Protein AF-A0AAW0IWA5-F1 (afdb_monomer)

Nearest PDB structures (foldseek):
  8a3t-assembly1_T  TM=2.100E-01  e=8.860E-01  Saccharomyces cerevisiae
  3ohe-assembly1_B  TM=2.068E-01  e=3.007E+00  Marinobacter nauticus VT8
  1pu1-assembly1_A  TM=1.912E-01  e=5.540E+00  Methanothermobacter thermautotrophicus

pLDDT: mean 84.66, std 20.58, range [29.56, 98.06]

Secondary structure (DSSP, 8-state):
--SPPPHHHHHTTHHHHHHHHT-HHHHHHSHHHHH-EEEEEEEEETTEEEEEEEEGGGG-----TTGGGGTS-HHHHHHHHHHHHHHHTTTT----PPPPS---------------

Organism: Quercus suber (NCBI:txid58331)

Foldseek 3Di:
DDDDDDPVCVVVVVVVVVCCCPPLVNVLPDPCQQANKDWDFDDADPVGTDIDIDRNNVVRDPPDAPCVPVPDDPVRVVVVVVVVCVVCVPVPDDDPRDPDPDPDDDDDDDDDDDDD

Radius of gyration: 22.63 Å; Cα contacts (8 Å, |Δi|>4): 65; chains: 1; bounding box: 49×63×52 Å

Solvent-accessible surface area (backbone atoms only — not comparable to full-atom values): 7676 Å² total; per-residue (Å²): 134,78,83,77,84,49,72,66,43,54,74,71,39,48,62,59,53,51,52,48,61,71,26,68,68,50,48,52,65,35,64,64,30,57,74,28,72,44,81,43,80,66,62,79,52,100,90,42,73,38,74,43,80,40,57,38,35,78,80,52,77,83,91,59,88,70,64,61,66,84,78,43,54,72,66,58,48,52,52,50,53,50,52,52,48,64,72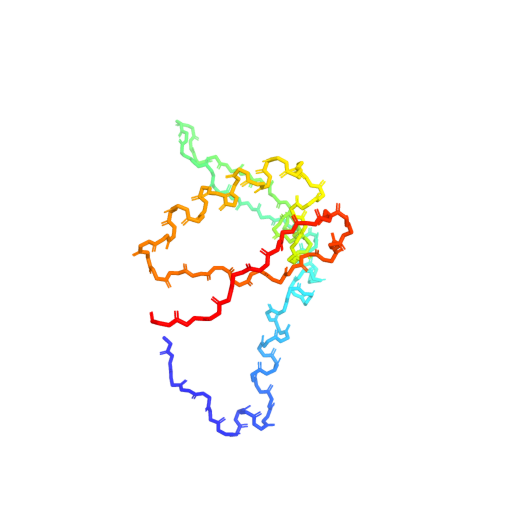,27,68,86,69,83,58,79,83,90,68,75,80,69,94,69,95,75,84,81,82,85,80,84,84,83,78,88,84,135

Mean predicted aligned error: 10.47 Å

Sequence (116 aa):
MGPPFSLEEEDKGVVQKIMHLYSFENMSSLEVNKNGMVKLEFGITKDGVNMYEFKNNSFFRNGKVGEWNNHLTPEMARRLNQITKQMLTSSGLTLNVAPSGRAENLHHFHGFHQNG

InterPro domains:
  IPR000863 Sulfotransferase domain [PF00685] (12-91)
  IPR027417 P-loop containing nucleoside triphosphate hydrolase [G3DSA:3.40.50.300] (1-94)
  IPR027417 P-loop containing nucleoside triphosphate hydrolase [SSF52540] (11-95)

Structure (mmCIF, N/CA/C/O backbone):
data_AF-A0AAW0IWA5-F1
#
_entry.id   AF-A0AAW0IWA5-F1
#
loop_
_atom_site.group_PDB
_atom_site.id
_atom_site.type_symbol
_atom_site.label_atom_id
_atom_site.label_alt_id
_atom_site.label_comp_id
_atom_site.label_asym_id
_atom_site.label_entity_id
_atom_site.label_seq_id
_atom_site.pdbx_PDB_ins_code
_atom_site.Cartn_x
_atom_site.Cartn_y
_atom_site.Cartn_z
_atom_site.occupancy
_atom_site.B_iso_or_equiv
_atom_site.auth_seq_id
_atom_site.auth_comp_id
_atom_site.auth_asym_id
_atom_site.auth_atom_id
_atom_site.pdbx_PDB_model_num
ATOM 1 N N . MET A 1 1 ? -0.142 -9.169 16.384 1.00 77.38 1 MET A N 1
ATOM 2 C CA . MET A 1 1 ? -1.617 -9.165 16.305 1.00 77.38 1 MET A CA 1
ATOM 3 C C . MET A 1 1 ? -2.144 -9.586 17.665 1.00 77.38 1 MET A C 1
ATOM 5 O O . MET A 1 1 ? -1.546 -10.478 18.254 1.00 77.38 1 MET A O 1
ATOM 9 N N . GLY A 1 2 ? -3.136 -8.866 18.191 1.00 90.19 2 GLY A N 1
ATOM 10 C CA . GLY A 1 2 ? -3.707 -9.083 19.525 1.00 90.19 2 GLY A CA 1
ATOM 11 C C . GLY A 1 2 ? -4.740 -10.217 19.563 1.00 90.19 2 GLY A C 1
ATOM 12 O O . GLY A 1 2 ? -4.753 -11.040 18.644 1.00 90.19 2 GLY A O 1
ATOM 13 N N . PRO A 1 3 ? -5.587 -10.276 20.609 1.00 93.88 3 PRO A N 1
ATOM 14 C CA . PRO A 1 3 ? -6.673 -11.249 20.670 1.00 93.88 3 PRO A CA 1
ATOM 15 C C . PRO A 1 3 ? -7.640 -11.086 19.482 1.00 93.88 3 PRO A C 1
ATOM 17 O O . PRO A 1 3 ? -7.715 -9.998 18.902 1.00 93.88 3 PRO A O 1
ATOM 20 N N . PRO A 1 4 ? -8.357 -12.159 19.101 1.00 95.06 4 PRO A N 1
ATOM 21 C CA . PRO A 1 4 ? -9.387 -12.079 18.072 1.00 95.06 4 PRO A CA 1
ATOM 22 C C . PRO A 1 4 ? -10.526 -11.155 18.514 1.00 95.06 4 PRO A C 1
ATOM 24 O O . PRO A 1 4 ? -10.703 -10.902 19.708 1.00 95.06 4 PRO A O 1
ATOM 27 N N . PHE A 1 5 ? -11.312 -10.691 17.543 1.00 96.94 5 PHE A N 1
ATOM 28 C CA . PHE A 1 5 ? -12.551 -9.979 17.830 1.00 96.94 5 PHE A CA 1
ATOM 29 C C . PHE A 1 5 ? -13.494 -10.867 18.647 1.00 96.94 5 PHE A C 1
ATOM 31 O O . PHE A 1 5 ? -13.589 -12.078 18.437 1.00 96.94 5 PHE A O 1
ATOM 38 N N . SER A 1 6 ? -14.177 -10.255 19.603 1.00 97.50 6 SER A N 1
ATOM 39 C CA . SER A 1 6 ? -15.260 -10.886 20.346 1.00 97.50 6 SER A CA 1
ATOM 40 C C . SER A 1 6 ? -16.532 -10.964 19.499 1.00 97.50 6 SER A C 1
ATOM 42 O O . SER A 1 6 ? -16.749 -10.149 18.601 1.00 97.50 6 SER A O 1
ATOM 44 N N . LEU A 1 7 ? -17.427 -11.897 19.836 1.00 97.75 7 LEU A N 1
ATOM 45 C CA . LEU A 1 7 ? -18.737 -12.011 19.178 1.00 97.75 7 LEU A CA 1
ATOM 46 C C . LEU A 1 7 ? -19.548 -10.711 19.271 1.00 97.75 7 LEU A C 1
ATOM 48 O O . LEU A 1 7 ? -20.254 -10.358 18.337 1.00 97.75 7 LEU A O 1
ATOM 52 N N . GLU A 1 8 ? -19.425 -9.978 20.380 1.00 97.94 8 GLU A N 1
ATOM 53 C CA . GLU A 1 8 ? -20.085 -8.683 20.555 1.00 97.94 8 GLU A CA 1
ATOM 54 C C . GLU A 1 8 ? -19.529 -7.620 19.593 1.00 97.94 8 GLU A C 1
ATOM 56 O O . GLU A 1 8 ? -20.285 -6.811 19.059 1.00 97.94 8 GLU A O 1
ATOM 61 N N . GLU A 1 9 ? -18.218 -7.600 19.347 1.00 97.69 9 GLU A N 1
ATOM 62 C CA . GLU A 1 9 ? -17.608 -6.688 18.371 1.00 97.69 9 GLU A CA 1
ATOM 63 C C . GLU A 1 9 ? -18.003 -7.043 16.938 1.00 97.69 9 GLU A C 1
ATOM 65 O O . GLU A 1 9 ? -18.273 -6.146 16.132 1.00 97.69 9 GLU A O 1
ATOM 70 N N . GLU A 1 10 ? -18.061 -8.335 16.622 1.00 97.19 10 GLU A N 1
ATOM 71 C CA . GLU A 1 10 ? -18.534 -8.820 15.327 1.00 97.19 10 GLU A CA 1
ATOM 72 C C . GLU A 1 10 ? -20.005 -8.449 15.097 1.00 97.19 10 GLU A C 1
ATOM 74 O O . GLU A 1 10 ? -20.322 -7.865 14.059 1.00 97.19 10 GLU A O 1
ATOM 79 N N . ASP A 1 11 ? -20.879 -8.680 16.082 1.00 97.69 11 ASP A N 1
ATOM 80 C CA . ASP A 1 11 ? -22.305 -8.326 16.026 1.00 97.69 11 ASP A CA 1
ATOM 81 C C . ASP A 1 11 ? -22.518 -6.805 15.910 1.00 97.69 11 ASP A C 1
ATOM 83 O O . ASP A 1 11 ? -23.337 -6.323 15.127 1.00 97.69 11 ASP A O 1
ATOM 87 N N . LYS A 1 12 ? -21.681 -6.005 16.585 1.00 98.00 12 LYS A N 1
ATOM 88 C CA . LYS A 1 12 ? -21.656 -4.535 16.444 1.00 98.00 12 LYS A CA 1
ATOM 89 C C . LYS A 1 12 ? -21.038 -4.043 15.129 1.00 98.00 12 LYS A C 1
ATOM 91 O O . LYS A 1 12 ? -20.921 -2.821 14.919 1.00 98.00 12 LYS A O 1
ATOM 96 N N . GLY A 1 13 ? -20.614 -4.954 14.257 1.00 97.56 13 GLY A N 1
ATOM 97 C CA . GLY A 1 13 ? -20.059 -4.666 12.942 1.00 97.56 13 GLY A CA 1
ATOM 98 C C . GLY A 1 13 ? -18.704 -3.955 12.983 1.00 97.56 13 GLY A C 1
ATOM 99 O O . GLY A 1 13 ? -18.401 -3.143 12.104 1.00 97.56 13 GLY A O 1
ATOM 100 N N . VAL A 1 14 ? -17.904 -4.169 14.034 1.00 97.75 14 VAL A N 1
ATOM 101 C CA . VAL A 1 14 ? -16.597 -3.508 14.208 1.00 97.75 14 VAL A CA 1
ATOM 102 C C . VAL A 1 14 ? -15.663 -3.841 13.045 1.00 97.75 14 VAL A C 1
ATOM 104 O O . VAL A 1 14 ? -15.016 -2.944 12.504 1.00 97.75 14 VAL A O 1
ATOM 107 N N . VAL A 1 15 ? -15.657 -5.096 12.592 1.00 96.62 15 VAL A N 1
ATOM 108 C CA . VAL A 1 15 ? -14.837 -5.548 11.458 1.00 96.62 15 VAL A CA 1
ATOM 109 C C . VAL A 1 15 ? -15.177 -4.766 10.187 1.00 96.62 15 VAL A C 1
ATOM 111 O O . VAL A 1 15 ? -14.289 -4.243 9.519 1.00 96.62 15 VAL A O 1
ATOM 114 N N . GLN A 1 16 ? -16.462 -4.609 9.880 1.00 97.94 16 GLN A N 1
ATOM 115 C CA . GLN A 1 16 ? -16.947 -3.909 8.692 1.00 97.94 16 GLN A CA 1
ATOM 116 C C . GLN A 1 16 ? -16.627 -2.415 8.764 1.00 97.94 16 GLN A C 1
ATOM 118 O O . GLN A 1 16 ? -16.231 -1.824 7.761 1.00 97.94 16 GLN A O 1
ATOM 123 N N . LYS A 1 17 ? -16.732 -1.805 9.951 1.00 98.00 17 LYS A N 1
ATOM 124 C CA . LYS A 1 17 ? -16.327 -0.408 10.175 1.00 98.00 17 LYS A CA 1
ATOM 125 C C . LYS A 1 17 ? -14.832 -0.212 9.933 1.00 98.00 17 LYS A C 1
ATOM 127 O O . LYS A 1 17 ? -14.457 0.759 9.283 1.00 98.00 17 LYS A O 1
ATOM 132 N N . ILE A 1 18 ? -13.989 -1.140 10.390 1.00 96.94 18 ILE A N 1
ATOM 133 C CA . ILE A 1 18 ? -12.542 -1.121 10.128 1.00 96.94 18 ILE A CA 1
ATOM 134 C C . ILE A 1 18 ? -12.271 -1.297 8.628 1.00 96.94 18 ILE A C 1
ATOM 136 O O . ILE A 1 18 ? -11.526 -0.510 8.047 1.00 96.94 18 ILE A O 1
ATOM 140 N N . MET A 1 19 ? -12.909 -2.275 7.977 1.00 97.62 19 MET A N 1
ATOM 141 C CA . MET A 1 19 ? -12.781 -2.487 6.530 1.00 97.62 19 MET A CA 1
ATOM 142 C C . MET A 1 19 ? -13.182 -1.244 5.733 1.00 97.62 19 MET A C 1
ATOM 144 O O . MET A 1 19 ? -12.496 -0.884 4.782 1.00 97.62 19 MET A O 1
ATOM 148 N N . HIS A 1 20 ? -14.266 -0.574 6.124 1.00 97.88 20 HIS A N 1
ATOM 149 C CA . HIS A 1 20 ? -14.706 0.661 5.490 1.00 97.88 20 HIS A CA 1
ATOM 150 C C . HIS A 1 20 ? -13.720 1.807 5.737 1.00 97.88 20 HIS A C 1
ATOM 152 O O . HIS A 1 20 ? -13.318 2.471 4.781 1.00 97.88 20 HIS A O 1
ATOM 158 N N . LEU A 1 21 ? -13.273 1.997 6.984 1.00 97.25 21 LEU A N 1
ATOM 159 C CA . LEU A 1 21 ? -12.320 3.042 7.363 1.00 97.25 21 LEU A CA 1
ATOM 160 C C . LEU A 1 21 ? -11.035 2.961 6.529 1.00 97.25 21 LEU A C 1
ATOM 162 O O . LEU A 1 21 ? -10.594 3.976 5.996 1.00 97.25 21 LEU A O 1
ATOM 166 N N . TYR A 1 22 ? -10.486 1.757 6.366 1.00 95.75 22 TYR A N 1
ATOM 167 C CA . TYR A 1 22 ? -9.266 1.509 5.592 1.00 95.75 22 TYR A CA 1
ATOM 168 C C . TYR A 1 22 ? -9.521 1.142 4.127 1.00 95.75 22 TYR A C 1
ATOM 170 O O . TYR A 1 22 ? -8.584 0.786 3.409 1.00 95.75 22 TYR A O 1
ATOM 178 N N . SER A 1 23 ? -10.768 1.230 3.658 1.00 97.12 23 SER A N 1
ATOM 179 C CA . SER A 1 23 ? -11.070 0.993 2.251 1.00 97.12 23 SER A CA 1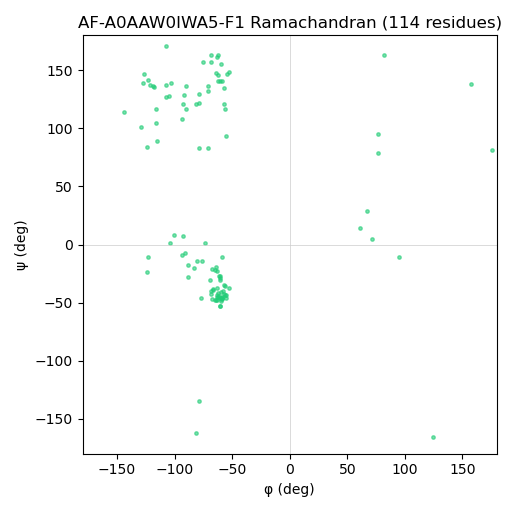
ATOM 180 C C . SER A 1 23 ? -10.350 2.021 1.381 1.00 97.12 23 SER A C 1
ATOM 182 O O . SER A 1 23 ? -10.189 3.187 1.757 1.00 97.12 23 SER A O 1
ATOM 184 N N . PHE A 1 24 ? -9.926 1.588 0.191 1.00 96.31 24 PHE A N 1
ATOM 185 C CA . PHE A 1 24 ? -9.267 2.473 -0.766 1.00 96.31 24 PHE A CA 1
ATOM 186 C C . PHE A 1 24 ? -10.139 3.695 -1.082 1.00 96.31 24 PHE A C 1
ATOM 188 O O . PHE A 1 24 ? -9.646 4.820 -1.104 1.00 96.31 24 PHE A O 1
ATOM 195 N N . GLU A 1 25 ? -11.439 3.477 -1.281 1.00 96.75 25 GLU A N 1
ATOM 196 C CA . GLU A 1 25 ? -12.414 4.530 -1.557 1.00 96.75 25 GLU A CA 1
ATOM 197 C C . GLU A 1 25 ? -12.486 5.550 -0.417 1.00 96.75 25 GLU A C 1
ATOM 199 O O . GLU A 1 25 ? -12.266 6.736 -0.658 1.00 96.75 25 GLU A O 1
ATOM 204 N N . ASN A 1 26 ? -12.696 5.103 0.828 1.00 97.69 26 ASN A N 1
ATOM 205 C CA . ASN A 1 26 ? -12.770 6.016 1.965 1.00 97.69 26 ASN A CA 1
ATOM 206 C C . ASN A 1 26 ? -11.459 6.797 2.127 1.00 97.69 26 ASN A C 1
ATOM 208 O O . ASN A 1 26 ? -11.477 8.026 2.096 1.00 97.69 26 ASN A O 1
ATOM 212 N N . MET A 1 27 ? -10.318 6.103 2.198 1.00 97.75 27 MET A N 1
ATOM 213 C CA . MET A 1 27 ? -9.010 6.730 2.414 1.00 97.75 27 MET A CA 1
ATOM 214 C C . MET A 1 27 ? -8.639 7.714 1.299 1.00 97.75 27 MET A C 1
ATOM 216 O O . MET A 1 27 ? -8.228 8.833 1.598 1.00 97.75 27 MET A O 1
ATOM 220 N N . SER A 1 28 ? -8.822 7.348 0.027 1.00 96.94 28 SER A N 1
ATOM 221 C CA . SER A 1 28 ? -8.536 8.248 -1.104 1.00 96.94 28 SER A CA 1
ATOM 222 C C . SER A 1 28 ? -9.493 9.443 -1.176 1.00 96.94 28 SER A C 1
ATOM 224 O O . SER A 1 28 ? -9.160 10.469 -1.771 1.00 96.94 28 SER A O 1
ATOM 226 N N . SER A 1 29 ? -10.676 9.341 -0.560 1.00 96.75 29 SER A N 1
ATOM 227 C CA . SER A 1 29 ? -11.680 10.403 -0.577 1.00 96.75 29 SER A CA 1
ATOM 228 C C . SER A 1 29 ? -11.472 11.501 0.473 1.00 96.75 29 SER A C 1
ATOM 230 O O . SER A 1 29 ? -12.019 12.592 0.283 1.00 96.75 29 SER A O 1
ATOM 232 N N . LEU A 1 30 ? -10.704 11.230 1.538 1.00 97.94 30 LEU A N 1
ATOM 233 C CA . LEU A 1 30 ? -10.477 12.155 2.652 1.00 97.94 30 LEU A CA 1
ATOM 234 C C . LEU A 1 30 ? -9.784 13.440 2.185 1.00 97.94 30 LEU A C 1
ATOM 236 O O . LEU A 1 30 ? -8.839 13.399 1.400 1.00 97.94 30 LEU A O 1
ATOM 240 N N . GLU A 1 31 ? -10.198 14.582 2.735 1.00 98.06 31 GLU A N 1
ATOM 241 C CA . GLU A 1 31 ? -9.693 15.908 2.348 1.00 98.06 31 GLU A CA 1
ATOM 242 C C . GLU A 1 31 ? -8.166 16.021 2.475 1.00 98.06 31 GLU A C 1
ATOM 244 O O . GLU A 1 31 ? -7.479 16.465 1.553 1.00 98.06 31 GLU A O 1
ATOM 249 N N . VAL A 1 32 ? -7.616 15.508 3.580 1.00 97.12 32 VAL A N 1
ATOM 250 C CA . VAL A 1 32 ? -6.166 15.466 3.815 1.00 97.12 32 VAL A CA 1
ATOM 251 C C . VAL A 1 32 ? -5.428 14.655 2.748 1.00 97.12 32 VAL A C 1
ATOM 253 O O . VAL A 1 32 ? -4.293 14.981 2.414 1.00 97.12 32 VAL A O 1
ATOM 256 N N . ASN A 1 33 ? -6.063 13.636 2.169 1.00 97.44 33 ASN A N 1
ATOM 257 C CA . ASN A 1 33 ? -5.457 12.793 1.144 1.00 97.44 33 ASN A CA 1
ATOM 258 C C . ASN A 1 33 ? -5.667 13.351 -0.266 1.00 97.44 33 ASN A C 1
ATOM 260 O O . ASN A 1 33 ? -4.809 13.148 -1.115 1.00 97.44 33 ASN A O 1
ATOM 264 N N . LYS A 1 34 ? -6.742 14.102 -0.524 1.00 96.75 34 LYS A N 1
ATOM 265 C CA . LYS A 1 34 ? -6.979 14.752 -1.824 1.00 96.75 34 LYS A CA 1
ATOM 266 C C . LYS A 1 34 ? -6.133 16.000 -2.031 1.00 96.75 34 LYS A C 1
ATOM 268 O O . LYS A 1 34 ? -5.556 16.175 -3.105 1.00 96.75 34 LYS A O 1
ATOM 273 N N . ASN A 1 35 ? -6.078 16.849 -1.010 1.00 96.81 35 ASN A N 1
ATOM 274 C CA . ASN A 1 35 ? -5.583 18.219 -1.132 1.00 96.81 35 ASN A CA 1
ATOM 275 C C . ASN A 1 35 ? -4.421 18.531 -0.182 1.00 96.81 35 ASN A C 1
ATOM 277 O O . ASN A 1 35 ? -3.769 19.561 -0.336 1.00 96.81 35 ASN A O 1
ATOM 281 N N . GLY A 1 36 ? -4.133 17.647 0.777 1.00 97.44 36 GLY A N 1
ATOM 282 C CA . GLY A 1 36 ? -3.001 17.816 1.680 1.00 97.44 36 GLY A CA 1
ATOM 283 C C . GLY A 1 36 ? -1.650 17.668 0.983 1.00 97.44 36 GLY A C 1
ATOM 284 O O . GLY A 1 36 ? -1.532 17.113 -0.115 1.00 97.44 36 GLY A O 1
ATOM 285 N N . MET A 1 37 ? -0.614 18.154 1.662 1.00 97.00 37 MET A N 1
ATOM 286 C CA . MET A 1 37 ? 0.778 18.015 1.253 1.00 97.00 37 MET A CA 1
ATOM 287 C C . MET A 1 37 ? 1.595 17.411 2.392 1.00 97.00 37 MET A C 1
ATOM 289 O O . MET A 1 37 ? 1.329 17.676 3.565 1.00 97.00 37 MET A O 1
ATOM 293 N N . VAL A 1 38 ? 2.606 16.624 2.041 1.00 95.19 38 VAL A N 1
ATOM 294 C CA . VAL A 1 38 ? 3.557 16.032 2.978 1.00 95.19 38 VAL A CA 1
ATOM 295 C C . VAL A 1 38 ? 4.968 16.470 2.621 1.00 95.19 38 VAL A C 1
ATOM 297 O O . VAL A 1 38 ? 5.346 16.497 1.450 1.00 95.19 38 VAL A O 1
ATOM 300 N N . LYS A 1 39 ? 5.747 16.814 3.646 1.00 94.06 39 LYS A N 1
ATOM 301 C CA . LYS 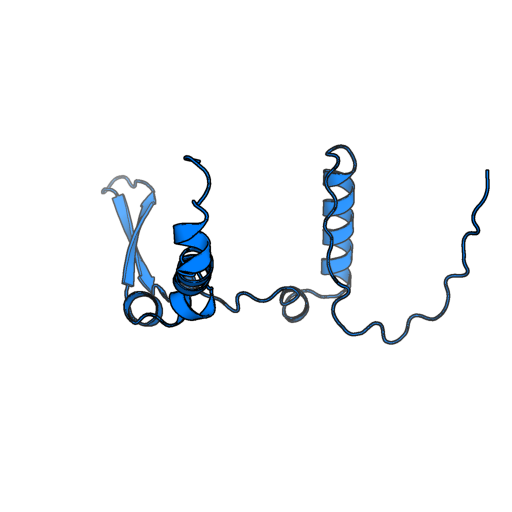A 1 39 ? 7.189 17.019 3.534 1.00 94.06 39 LYS A CA 1
ATOM 302 C C . LYS A 1 39 ? 7.885 15.715 3.865 1.00 94.06 39 LYS A C 1
ATOM 304 O O . LYS A 1 39 ? 7.696 15.182 4.954 1.00 94.06 39 LYS A O 1
ATOM 309 N N . LEU A 1 40 ? 8.660 15.213 2.921 1.00 91.56 40 LEU A N 1
ATOM 310 C CA . LEU A 1 40 ? 9.403 13.974 3.055 1.00 91.56 40 LEU A CA 1
ATOM 311 C C . LEU A 1 40 ? 10.894 14.250 2.927 1.00 91.56 40 LEU A C 1
ATOM 313 O O . LEU A 1 40 ? 11.336 14.988 2.044 1.00 91.56 40 LEU A O 1
ATOM 317 N N . GLU A 1 41 ? 11.651 13.619 3.809 1.00 91.94 41 GLU A N 1
ATOM 318 C CA . GLU A 1 41 ? 13.106 13.636 3.797 1.00 91.94 41 GLU A CA 1
ATOM 319 C C . GLU A 1 41 ? 13.616 12.661 2.733 1.00 91.94 41 GLU A C 1
ATOM 321 O O . GLU A 1 41 ? 13.334 11.463 2.787 1.00 91.94 41 GLU A O 1
ATOM 326 N N . PHE A 1 42 ? 14.391 13.156 1.770 1.00 86.81 42 PHE A N 1
ATOM 327 C CA . PHE A 1 42 ? 15.037 12.329 0.753 1.00 86.81 42 PHE A CA 1
ATOM 328 C C . PHE A 1 42 ? 16.542 12.554 0.757 1.00 86.81 42 PHE A C 1
ATOM 330 O O . PHE A 1 42 ? 17.103 13.294 -0.051 1.00 86.81 42 PHE A O 1
ATOM 337 N N . GLY A 1 43 ? 17.199 11.828 1.653 1.00 84.38 43 GLY A N 1
ATOM 338 C CA . GLY A 1 43 ? 18.648 11.776 1.727 1.00 84.38 43 GLY A CA 1
ATOM 339 C C . GLY A 1 43 ? 19.269 12.946 2.486 1.00 84.38 43 GLY A C 1
ATOM 340 O O . GLY A 1 43 ? 18.658 13.985 2.741 1.00 84.38 43 GLY A O 1
ATOM 341 N N . ILE A 1 44 ? 20.526 12.733 2.860 1.00 87.94 44 ILE A N 1
ATOM 342 C CA . ILE A 1 44 ? 21.347 13.705 3.575 1.00 87.94 44 ILE A CA 1
ATOM 343 C C . ILE A 1 44 ? 22.336 14.294 2.573 1.00 87.94 44 ILE A C 1
ATOM 345 O O . ILE A 1 44 ? 23.038 13.565 1.870 1.00 87.94 44 ILE A O 1
ATOM 349 N N . THR A 1 45 ? 22.383 15.618 2.506 1.00 82.75 45 THR A N 1
ATOM 350 C CA . THR A 1 45 ? 23.345 16.380 1.707 1.00 82.75 45 THR A CA 1
ATOM 351 C C . THR A 1 45 ? 24.365 17.048 2.626 1.00 82.75 45 THR A C 1
ATOM 353 O O . THR A 1 45 ? 24.209 17.055 3.847 1.00 82.75 45 THR A O 1
ATOM 356 N N . LYS A 1 46 ? 25.422 17.627 2.047 1.00 85.81 46 LYS A N 1
ATOM 357 C CA . LYS A 1 46 ? 26.430 18.377 2.816 1.00 85.81 46 LYS A CA 1
ATOM 358 C C . LYS A 1 46 ? 25.831 19.574 3.562 1.00 85.81 46 LYS A C 1
ATOM 360 O O . LYS A 1 46 ? 26.346 19.936 4.612 1.00 85.81 46 LYS A O 1
ATOM 365 N N . ASP A 1 47 ? 24.730 20.117 3.045 1.00 86.25 47 ASP A N 1
ATOM 366 C CA . ASP A 1 47 ? 24.072 21.318 3.560 1.00 86.25 47 ASP A CA 1
ATOM 367 C C . ASP A 1 47 ? 22.835 20.995 4.426 1.00 86.25 47 ASP A C 1
ATOM 369 O O . ASP A 1 47 ? 22.094 21.896 4.814 1.00 86.25 47 ASP A O 1
ATOM 373 N N . GLY A 1 48 ? 22.605 19.714 4.754 1.00 87.62 48 GLY A N 1
ATOM 374 C CA . GLY A 1 48 ? 21.500 19.258 5.603 1.00 87.62 48 GLY A CA 1
ATOM 375 C C . GLY A 1 48 ? 20.615 18.192 4.955 1.00 87.62 48 GLY A C 1
ATOM 376 O O . GLY A 1 48 ? 20.977 17.569 3.952 1.00 87.62 48 GLY A O 1
ATOM 377 N N . VAL A 1 49 ? 19.443 17.957 5.547 1.00 89.62 49 VAL A N 1
ATOM 378 C CA . VAL A 1 49 ? 18.458 16.997 5.029 1.00 89.62 49 VAL A CA 1
ATOM 379 C C . VAL A 1 49 ? 17.692 17.624 3.871 1.00 89.62 49 VAL A C 1
ATOM 381 O O . VAL A 1 49 ? 17.172 18.733 3.985 1.00 89.62 49 VAL A O 1
ATOM 384 N N . ASN A 1 50 ? 17.622 16.913 2.749 1.00 89.81 50 ASN A N 1
ATOM 385 C CA . ASN A 1 50 ? 16.883 17.385 1.590 1.00 89.81 50 ASN A CA 1
ATOM 386 C C . ASN A 1 50 ? 15.388 17.087 1.770 1.00 89.81 50 ASN A C 1
ATOM 388 O O . ASN A 1 50 ? 14.994 15.933 1.943 1.00 89.81 50 ASN A O 1
ATOM 392 N N . MET A 1 51 ? 14.569 18.137 1.744 1.00 90.19 51 MET A N 1
ATOM 393 C CA . MET A 1 51 ? 13.130 18.072 1.990 1.00 90.19 51 MET A CA 1
ATOM 394 C C . MET A 1 51 ? 12.365 18.264 0.689 1.00 90.19 51 MET A C 1
ATOM 396 O O . MET A 1 51 ? 12.530 19.278 0.014 1.00 90.19 51 MET A O 1
ATOM 400 N N . TYR A 1 52 ? 11.466 17.334 0.380 1.00 90.69 52 TYR A N 1
ATOM 401 C CA . TYR A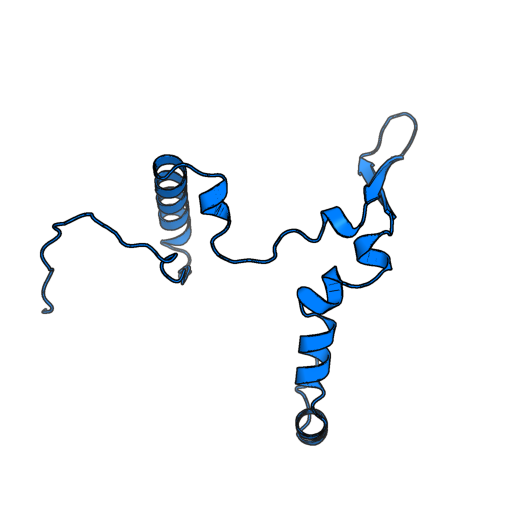 1 52 ? 10.585 17.429 -0.777 1.00 90.69 52 TYR A CA 1
ATOM 402 C C . TYR A 1 52 ? 9.128 17.467 -0.353 1.00 90.69 52 TYR A C 1
ATOM 404 O O . TYR A 1 52 ? 8.679 16.683 0.483 1.00 90.69 52 TYR A O 1
ATOM 412 N N . GLU A 1 53 ? 8.379 18.368 -0.974 1.00 93.75 53 GLU A N 1
ATOM 413 C CA . GLU A 1 53 ? 6.939 18.463 -0.803 1.00 93.75 53 GLU A CA 1
ATOM 414 C C . GLU A 1 53 ? 6.211 17.619 -1.852 1.00 93.75 53 GLU A C 1
ATOM 416 O O . GLU A 1 53 ? 6.438 17.756 -3.054 1.00 93.75 53 GLU A O 1
ATOM 421 N N . PHE A 1 54 ? 5.293 16.772 -1.393 1.00 94.81 54 PHE A N 1
ATOM 422 C CA . PHE A 1 54 ? 4.440 15.940 -2.234 1.00 94.81 54 PHE A CA 1
ATOM 423 C C . PHE A 1 54 ? 2.976 16.215 -1.935 1.00 94.81 54 PHE A C 1
ATOM 425 O O . PHE A 1 54 ? 2.590 16.365 -0.779 1.00 94.81 54 PHE A O 1
ATOM 432 N N . LYS A 1 55 ? 2.133 16.219 -2.970 1.00 96.75 55 LYS A N 1
ATOM 433 C CA . LYS A 1 55 ? 0.680 16.166 -2.775 1.00 96.75 55 LYS A CA 1
ATOM 434 C C . LYS A 1 55 ? 0.295 14.777 -2.286 1.00 96.75 55 LYS A C 1
ATOM 436 O O . LYS A 1 55 ? 0.683 13.790 -2.915 1.00 96.75 55 LYS A O 1
ATOM 441 N N . ASN A 1 56 ? -0.513 14.699 -1.233 1.00 97.06 56 ASN A N 1
ATOM 442 C CA . ASN A 1 56 ? -0.923 13.428 -0.633 1.00 97.06 56 ASN A CA 1
ATOM 443 C C . ASN A 1 56 ? -1.691 12.538 -1.621 1.00 97.06 56 ASN A C 1
ATOM 445 O O . ASN A 1 56 ? -1.575 11.314 -1.574 1.00 97.06 56 ASN A O 1
ATOM 449 N N . ASN A 1 57 ? -2.395 13.135 -2.585 1.00 96.19 57 ASN A N 1
ATOM 450 C CA . ASN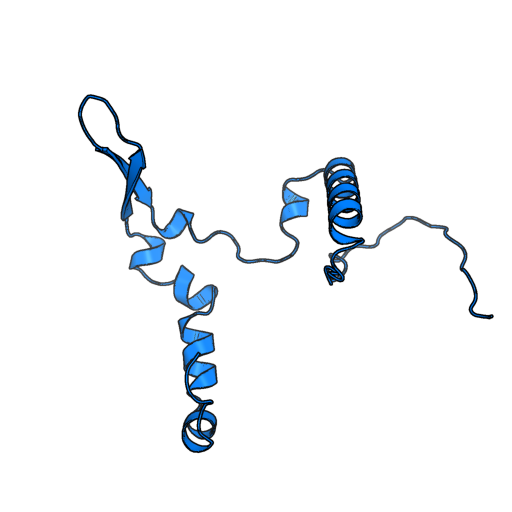 A 1 57 ? -3.131 12.379 -3.599 1.00 96.19 57 ASN A CA 1
ATOM 451 C C . ASN A 1 57 ? -2.218 11.546 -4.509 1.00 96.19 57 ASN A C 1
ATOM 453 O O . ASN A 1 57 ? -2.668 10.557 -5.079 1.00 96.19 57 ASN A O 1
ATOM 457 N N . SER A 1 58 ? -0.922 11.865 -4.576 1.00 94.69 58 SER A N 1
ATOM 458 C CA . SER A 1 58 ? 0.063 11.095 -5.340 1.00 94.69 58 SER A CA 1
ATOM 459 C C . SER A 1 58 ? 0.232 9.667 -4.801 1.00 94.69 58 SER A C 1
ATOM 461 O O . SER A 1 58 ? 0.634 8.781 -5.551 1.00 94.69 58 SER A O 1
ATOM 463 N N . PHE A 1 59 ? -0.102 9.418 -3.527 1.00 94.56 59 PHE A N 1
ATOM 464 C CA . PHE A 1 59 ? -0.080 8.078 -2.928 1.00 94.56 59 PHE A CA 1
ATOM 465 C C . PHE A 1 59 ? -1.322 7.238 -3.277 1.00 94.56 59 PHE A C 1
ATOM 467 O O . PHE A 1 59 ? -1.306 6.019 -3.108 1.00 94.56 59 PHE A O 1
ATOM 474 N N . PHE A 1 60 ? -2.385 7.853 -3.804 1.00 95.31 60 PHE A N 1
ATOM 475 C CA . PHE A 1 60 ? -3.659 7.203 -4.117 1.00 95.31 60 PHE A CA 1
ATOM 476 C C . PHE A 1 60 ? -3.918 7.222 -5.633 1.00 95.31 60 PHE A C 1
ATOM 478 O O . PHE A 1 60 ? -4.536 8.141 -6.159 1.00 95.31 60 PHE A O 1
ATOM 485 N N . ARG A 1 61 ? -3.443 6.187 -6.349 1.00 92.44 61 ARG A N 1
ATOM 486 C CA . ARG A 1 61 ? -3.716 5.990 -7.794 1.00 92.44 61 ARG A CA 1
ATOM 487 C C . ARG A 1 61 ? -5.124 5.400 -8.021 1.00 92.44 61 ARG A C 1
ATOM 489 O O . ARG A 1 61 ? -6.081 5.828 -7.402 1.00 92.44 61 ARG A O 1
ATOM 496 N N . ASN A 1 62 ? -5.281 4.391 -8.882 1.00 90.62 62 ASN A N 1
ATOM 497 C CA . ASN A 1 62 ? -6.594 3.807 -9.184 1.00 90.62 62 ASN A CA 1
ATOM 498 C C . ASN A 1 62 ? -6.990 2.665 -8.237 1.00 90.62 62 ASN A C 1
ATOM 500 O O . ASN A 1 62 ? -8.152 2.281 -8.227 1.00 90.62 62 ASN A O 1
ATOM 504 N N . GLY A 1 63 ? -6.043 2.073 -7.498 1.00 90.62 63 GLY A N 1
ATOM 505 C CA . GLY A 1 63 ? -6.323 0.956 -6.581 1.00 90.62 63 GLY A CA 1
ATOM 506 C C . GLY A 1 63 ? -6.897 -0.307 -7.246 1.00 90.62 63 GLY A C 1
ATOM 507 O O . GLY A 1 63 ? -7.425 -1.172 -6.556 1.00 90.62 63 GLY A O 1
ATOM 508 N N . LYS A 1 64 ? -6.823 -0.422 -8.580 1.00 91.56 64 LYS A N 1
ATOM 509 C CA . LYS A 1 64 ? -7.462 -1.487 -9.367 1.00 91.56 64 LYS A CA 1
ATOM 510 C C . LYS A 1 64 ? -6.471 -2.559 -9.811 1.00 91.56 64 LYS A C 1
ATOM 512 O O . LYS A 1 64 ? -5.367 -2.263 -10.273 1.00 91.56 64 LYS A O 1
ATOM 517 N N . VAL A 1 65 ? -6.910 -3.813 -9.729 1.00 90.88 65 VAL A N 1
ATOM 518 C CA . VAL A 1 65 ? -6.203 -4.966 -10.299 1.00 90.88 65 VAL A CA 1
ATOM 519 C C . VAL A 1 65 ? -6.308 -4.917 -11.826 1.00 90.88 65 VAL A C 1
ATOM 521 O O . VAL A 1 65 ? -7.376 -4.647 -12.366 1.00 90.88 65 VAL A O 1
ATOM 524 N N . GLY A 1 66 ? -5.203 -5.189 -12.525 1.00 89.50 66 GLY A N 1
ATOM 525 C CA . GLY A 1 66 ? -5.177 -5.299 -13.990 1.00 89.50 66 GLY A CA 1
ATOM 526 C C . GLY A 1 66 ? -4.781 -4.032 -14.754 1.00 89.50 66 GLY A C 1
ATOM 527 O O . GLY A 1 66 ? -4.445 -4.140 -15.924 1.00 89.50 66 GLY A O 1
ATOM 528 N N . GLU A 1 67 ? -4.693 -2.870 -14.097 1.00 90.88 67 GLU A N 1
ATOM 529 C CA . GLU A 1 67 ? -4.335 -1.570 -14.713 1.00 90.88 67 GLU A CA 1
ATOM 530 C C . GLU A 1 67 ? -2.962 -1.528 -15.413 1.00 90.88 67 GLU A C 1
ATOM 532 O O . GLU A 1 67 ? -2.632 -0.557 -16.090 1.00 90.88 67 GLU A O 1
ATOM 537 N N . TRP A 1 68 ? -2.121 -2.551 -15.239 1.00 91.19 68 TRP A N 1
ATOM 538 C CA . TRP A 1 68 ? -0.842 -2.655 -15.944 1.00 91.19 68 TRP A CA 1
ATOM 539 C C . TRP A 1 68 ? -1.025 -2.727 -17.468 1.00 91.19 68 TRP A C 1
ATOM 541 O O . TRP A 1 68 ? -0.141 -2.293 -18.205 1.00 91.19 68 TRP A O 1
ATOM 551 N N . ASN A 1 69 ? -2.166 -3.232 -17.948 1.00 90.50 69 ASN A N 1
ATOM 552 C CA . ASN A 1 69 ? -2.473 -3.374 -19.374 1.00 90.50 69 ASN A CA 1
ATOM 553 C C . ASN A 1 69 ? -2.585 -2.030 -20.118 1.00 90.50 69 ASN A C 1
ATOM 555 O O . ASN A 1 69 ? -2.374 -1.988 -21.325 1.00 90.50 69 ASN A O 1
ATOM 559 N N . ASN A 1 70 ? -2.849 -0.935 -19.401 1.00 92.62 70 ASN A N 1
ATOM 560 C CA . ASN A 1 70 ? -2.894 0.420 -19.954 1.00 92.62 70 ASN A CA 1
ATOM 561 C C . ASN A 1 70 ? -1.492 0.992 -20.225 1.00 92.62 70 ASN A C 1
ATOM 563 O O . ASN A 1 70 ? -1.359 2.019 -20.887 1.00 92.62 70 ASN A O 1
ATOM 567 N N . HIS A 1 71 ? -0.444 0.359 -19.689 1.00 93.44 71 HIS A N 1
ATOM 568 C CA . HIS A 1 71 ? 0.926 0.874 -19.727 1.00 93.44 71 HIS A CA 1
ATOM 569 C C . HIS A 1 71 ? 1.933 -0.099 -20.349 1.00 93.44 71 HIS A C 1
ATOM 571 O O . HIS A 1 71 ? 2.983 0.333 -20.820 1.00 93.44 71 HIS A O 1
ATOM 577 N N . LEU A 1 72 ? 1.642 -1.401 -20.346 1.00 95.44 72 LEU A N 1
ATOM 578 C CA . LEU A 1 72 ? 2.533 -2.431 -20.873 1.00 95.44 72 LEU A CA 1
ATOM 579 C C . LEU A 1 72 ? 1.998 -2.995 -22.183 1.00 95.44 72 LEU A C 1
ATOM 581 O O . LEU A 1 72 ? 0.824 -3.342 -22.299 1.00 95.44 72 LEU A O 1
ATOM 585 N N . THR A 1 73 ? 2.896 -3.183 -23.148 1.00 96.38 73 THR A N 1
ATOM 586 C CA . THR A 1 73 ? 2.580 -3.988 -24.327 1.00 96.38 73 THR A CA 1
ATOM 587 C C . THR A 1 73 ? 2.430 -5.460 -23.926 1.00 96.38 73 THR A C 1
ATOM 589 O O . THR A 1 73 ? 3.019 -5.894 -22.926 1.00 96.38 73 THR A O 1
ATOM 592 N N . PRO A 1 74 ? 1.709 -6.268 -24.724 1.00 94.94 74 PRO A N 1
ATOM 593 C CA . PRO A 1 74 ? 1.575 -7.701 -24.468 1.00 94.94 74 PRO A CA 1
ATOM 594 C C . PRO A 1 74 ? 2.921 -8.416 -24.301 1.00 94.94 74 PRO A C 1
ATOM 596 O O . PRO A 1 74 ? 3.064 -9.277 -23.435 1.00 94.94 74 PRO A O 1
ATOM 599 N N . GLU A 1 75 ? 3.935 -8.018 -25.073 1.00 97.00 75 GLU A N 1
ATOM 600 C CA . GLU A 1 75 ? 5.274 -8.605 -24.985 1.00 97.00 75 GLU A CA 1
ATOM 601 C C . GLU A 1 75 ? 5.984 -8.259 -23.667 1.00 97.00 75 GLU A C 1
ATOM 603 O O . GLU A 1 75 ? 6.568 -9.138 -23.029 1.00 97.00 75 GLU A O 1
ATOM 608 N N . MET A 1 76 ? 5.887 -7.007 -23.201 1.00 97.25 76 MET A N 1
ATOM 609 C CA . MET A 1 76 ? 6.436 -6.610 -21.898 1.00 97.25 76 MET A CA 1
ATOM 610 C C . MET A 1 76 ? 5.775 -7.387 -20.755 1.00 97.25 76 MET A C 1
ATOM 612 O O . MET A 1 76 ? 6.464 -7.905 -19.875 1.00 97.25 76 MET A O 1
ATOM 616 N N . ALA A 1 77 ? 4.448 -7.521 -20.795 1.00 95.00 77 ALA A N 1
ATOM 617 C CA . ALA A 1 77 ? 3.696 -8.275 -19.801 1.00 95.00 77 ALA A CA 1
ATOM 618 C C . ALA A 1 77 ? 4.060 -9.767 -19.804 1.00 95.00 77 ALA A C 1
ATOM 620 O O . ALA A 1 77 ? 4.289 -10.351 -18.745 1.00 95.00 77 ALA A O 1
ATOM 621 N N . ARG A 1 78 ? 4.191 -10.380 -20.988 1.00 94.81 78 ARG A N 1
ATOM 622 C CA . ARG A 1 78 ? 4.623 -11.778 -21.139 1.00 94.81 78 ARG A CA 1
ATOM 623 C C . ARG A 1 78 ? 6.007 -12.002 -20.536 1.00 94.81 78 ARG A C 1
ATOM 625 O O . ARG A 1 78 ? 6.199 -12.963 -19.789 1.00 94.81 78 ARG A O 1
ATOM 632 N N . ARG A 1 79 ? 6.955 -11.104 -20.818 1.00 97.25 79 ARG A N 1
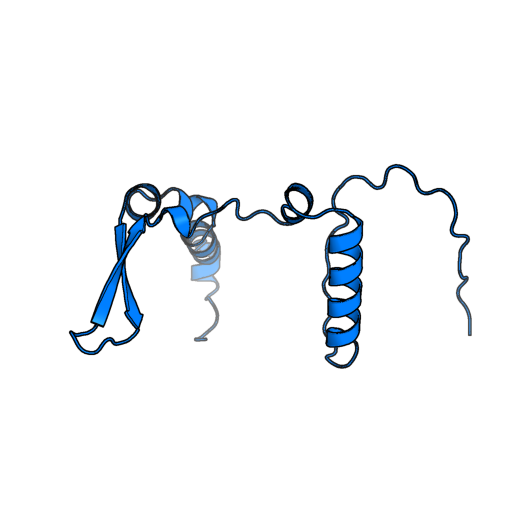ATOM 633 C CA . ARG A 1 79 ? 8.314 -11.175 -20.269 1.00 97.25 79 ARG A CA 1
ATOM 634 C C . ARG A 1 79 ? 8.315 -11.070 -18.743 1.00 97.25 79 ARG A C 1
ATOM 636 O O . ARG A 1 79 ? 8.983 -11.870 -18.092 1.00 97.25 79 ARG A O 1
ATOM 643 N N . LEU A 1 80 ? 7.550 -10.138 -18.169 1.00 95.31 80 LEU A N 1
ATOM 644 C CA . LEU A 1 80 ? 7.417 -10.007 -16.713 1.00 95.31 80 LEU A CA 1
ATOM 645 C C . LEU A 1 80 ? 6.783 -11.252 -16.087 1.00 95.31 80 LEU A C 1
ATOM 647 O O . LEU A 1 80 ? 7.335 -11.784 -15.129 1.00 95.31 80 LEU A O 1
ATOM 651 N N . ASN A 1 81 ? 5.706 -11.783 -16.672 1.00 91.88 81 ASN A N 1
ATOM 652 C CA . ASN A 1 81 ? 5.067 -13.014 -16.198 1.00 91.88 81 ASN A CA 1
ATOM 653 C C . ASN A 1 81 ? 6.041 -14.201 -16.178 1.00 91.88 81 ASN A C 1
ATOM 655 O O . ASN A 1 81 ? 6.042 -14.984 -15.228 1.00 91.88 81 ASN A O 1
ATOM 659 N N . GLN A 1 82 ? 6.897 -14.327 -17.198 1.00 94.12 82 GLN A N 1
ATOM 660 C CA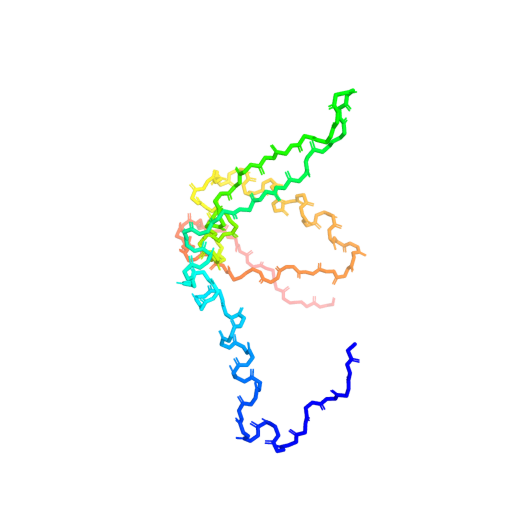 . GLN A 1 82 ? 7.922 -15.368 -17.239 1.00 94.12 82 GLN A CA 1
ATOM 661 C C . GLN A 1 82 ? 8.953 -15.196 -16.115 1.00 94.12 82 GLN A C 1
ATOM 663 O O . GLN A 1 82 ? 9.241 -16.169 -15.418 1.00 94.12 82 GLN A O 1
ATOM 668 N N . ILE A 1 83 ? 9.473 -13.979 -15.915 1.00 95.12 83 ILE A N 1
ATOM 669 C CA . ILE A 1 83 ? 10.431 -13.679 -14.838 1.00 95.12 83 ILE A CA 1
ATOM 670 C C . ILE A 1 83 ? 9.801 -13.987 -13.476 1.00 95.12 83 ILE A C 1
ATOM 672 O O . ILE A 1 83 ? 10.391 -14.705 -12.673 1.00 95.12 83 ILE A O 1
ATOM 676 N N . THR A 1 84 ? 8.580 -13.511 -13.225 1.00 94.06 84 THR A N 1
ATOM 677 C CA . THR A 1 84 ? 7.862 -13.764 -11.972 1.00 94.06 84 THR A CA 1
ATOM 678 C C . THR A 1 84 ? 7.656 -15.257 -11.734 1.00 94.06 84 THR A C 1
ATOM 680 O O . THR A 1 84 ? 7.947 -15.739 -10.643 1.00 94.06 84 THR A O 1
ATOM 683 N N . LYS A 1 85 ? 7.225 -16.021 -12.749 1.00 91.56 85 LYS A N 1
ATOM 684 C CA . LYS A 1 85 ? 7.057 -17.476 -12.622 1.00 91.56 85 LYS A CA 1
ATOM 685 C C . LYS A 1 85 ? 8.374 -18.160 -12.264 1.00 91.56 85 LYS A C 1
ATOM 687 O O . LYS A 1 85 ? 8.396 -18.973 -11.345 1.00 91.56 85 LYS A O 1
ATOM 692 N N . GLN A 1 86 ? 9.464 -17.817 -12.951 1.00 94.19 86 GLN A N 1
ATOM 693 C CA . GLN A 1 86 ? 10.789 -18.375 -12.667 1.00 94.19 86 GLN A CA 1
ATOM 694 C C . GLN A 1 86 ? 11.218 -18.096 -11.220 1.00 94.19 86 GLN A C 1
ATOM 696 O O . GLN A 1 86 ? 11.643 -19.016 -10.530 1.00 94.19 86 GLN A O 1
ATOM 701 N N . MET A 1 87 ? 11.028 -16.865 -10.736 1.00 95.06 87 MET A N 1
ATOM 702 C CA . MET A 1 87 ? 11.412 -16.477 -9.373 1.00 95.06 87 MET A CA 1
ATOM 703 C C . MET A 1 87 ? 10.553 -17.134 -8.283 1.00 95.06 87 MET A C 1
ATOM 705 O O . MET A 1 87 ? 11.044 -17.378 -7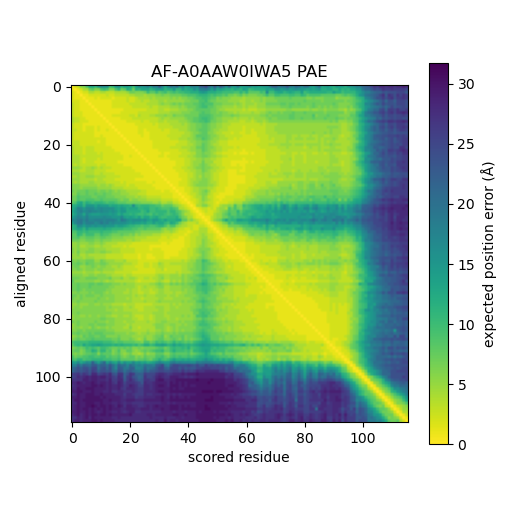.184 1.00 95.06 87 MET A O 1
ATOM 709 N N . LEU A 1 88 ? 9.281 -17.435 -8.565 1.00 95.19 88 LEU A N 1
ATOM 710 C CA . LEU A 1 88 ? 8.359 -18.019 -7.583 1.00 95.19 88 LEU A CA 1
ATOM 711 C C . LEU A 1 88 ? 8.286 -19.555 -7.623 1.00 95.19 88 LEU A C 1
ATOM 713 O O . LEU A 1 88 ? 7.701 -20.155 -6.727 1.00 95.19 88 LEU A O 1
ATOM 717 N N . THR A 1 89 ? 8.894 -20.211 -8.618 1.00 92.12 89 THR A N 1
ATOM 718 C CA . THR A 1 89 ? 8.747 -21.666 -8.836 1.00 92.12 89 THR A CA 1
ATOM 719 C C . THR A 1 89 ? 9.127 -22.501 -7.604 1.00 92.12 89 THR A C 1
ATOM 721 O O . THR A 1 89 ? 8.463 -23.494 -7.321 1.00 92.12 89 THR A O 1
ATOM 724 N N . SER A 1 90 ? 10.137 -22.084 -6.836 1.00 92.25 90 SER A N 1
ATOM 725 C CA . SER A 1 90 ? 10.616 -22.827 -5.657 1.00 92.25 90 SER A CA 1
ATOM 726 C C . SER A 1 90 ? 10.172 -22.234 -4.317 1.00 92.25 90 SER A C 1
ATOM 728 O O . SER A 1 90 ? 10.560 -22.750 -3.273 1.00 92.25 90 SER A O 1
ATOM 730 N N . SER A 1 91 ? 9.390 -21.149 -4.313 1.00 93.75 91 SER A N 1
ATOM 731 C CA . SER A 1 91 ? 8.963 -20.488 -3.070 1.00 93.75 91 SER A CA 1
ATOM 732 C C . SER A 1 91 ? 7.633 -21.012 -2.523 1.00 93.75 91 SER A C 1
ATOM 734 O O . SER A 1 91 ? 7.225 -20.611 -1.437 1.00 93.75 91 SER A O 1
ATOM 736 N N . GLY A 1 92 ? 6.933 -21.875 -3.272 1.00 91.81 92 GLY A N 1
ATOM 737 C CA . GLY A 1 92 ? 5.571 -22.313 -2.943 1.00 91.81 92 GLY A CA 1
ATOM 738 C C . GLY A 1 92 ? 4.509 -21.225 -3.150 1.00 91.81 92 GLY A C 1
ATOM 739 O O . GLY A 1 92 ? 3.339 -21.440 -2.838 1.00 91.81 92 GLY A O 1
ATOM 740 N N . LEU A 1 93 ? 4.894 -20.062 -3.685 1.00 92.06 93 LEU A N 1
ATOM 741 C CA . LEU A 1 93 ? 3.986 -18.956 -3.956 1.00 92.06 93 LEU A CA 1
ATOM 742 C C . LEU A 1 93 ? 3.402 -19.069 -5.363 1.00 92.06 93 LEU A C 1
ATOM 744 O O . LEU A 1 93 ? 4.110 -19.284 -6.346 1.00 92.06 93 LEU A O 1
ATOM 748 N N . THR A 1 94 ? 2.099 -18.832 -5.466 1.00 87.44 94 THR A N 1
ATOM 749 C CA . THR A 1 94 ? 1.397 -18.672 -6.739 1.00 87.44 94 THR A CA 1
ATOM 750 C C . THR A 1 94 ? 0.610 -17.369 -6.716 1.00 87.44 94 THR A C 1
ATOM 752 O O . THR A 1 94 ? 0.032 -16.989 -5.699 1.00 87.44 94 THR A O 1
ATOM 755 N N . LEU A 1 95 ? 0.623 -16.647 -7.837 1.00 84.38 95 LEU A N 1
ATOM 756 C CA . LEU A 1 95 ? -0.193 -15.449 -7.999 1.00 84.38 95 LEU A CA 1
ATOM 757 C C . LEU A 1 95 ? -1.505 -15.847 -8.669 1.00 84.38 95 LEU A C 1
ATOM 759 O O . LEU A 1 95 ? -1.535 -16.130 -9.866 1.00 84.38 95 LEU A O 1
ATOM 763 N N . ASN A 1 96 ? -2.591 -15.838 -7.900 1.00 77.25 96 ASN A N 1
ATOM 764 C CA . ASN A 1 96 ? -3.938 -16.023 -8.429 1.00 77.25 96 ASN A CA 1
ATOM 765 C C . ASN A 1 96 ? -4.407 -14.712 -9.062 1.00 77.25 96 ASN A C 1
ATOM 767 O O . ASN A 1 96 ? -5.075 -13.896 -8.429 1.00 77.25 96 ASN A O 1
ATOM 771 N N . VAL A 1 97 ? -4.011 -14.484 -10.311 1.00 67.62 97 VAL A N 1
ATOM 772 C CA . VAL A 1 97 ? -4.499 -13.346 -11.091 1.00 67.62 97 VAL A CA 1
ATOM 773 C C . VAL A 1 97 ? -5.748 -13.803 -11.839 1.00 67.62 97 VAL A C 1
ATOM 775 O O . VAL A 1 97 ? -5.671 -14.703 -12.675 1.00 67.62 97 VAL A O 1
ATOM 778 N N . ALA A 1 98 ? -6.905 -13.205 -11.541 1.00 56.84 98 ALA A 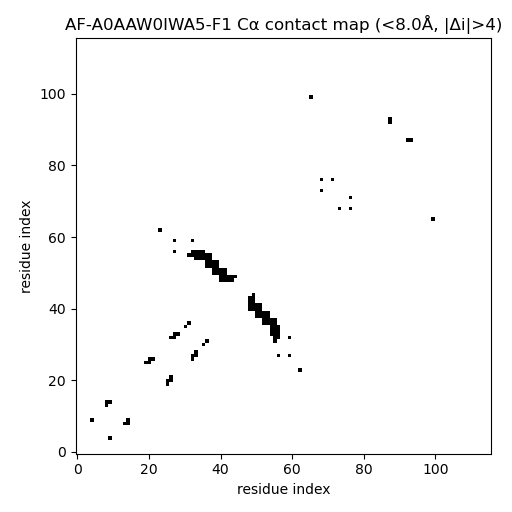N 1
ATOM 779 C CA . ALA A 1 98 ? -8.095 -13.401 -12.365 1.00 56.84 98 ALA A CA 1
ATOM 780 C C . ALA A 1 98 ? -7.765 -12.978 -13.810 1.00 56.84 98 ALA A C 1
ATOM 782 O O . ALA A 1 98 ? -7.131 -11.932 -13.987 1.00 56.84 98 ALA A O 1
ATOM 783 N N . PRO A 1 99 ? -8.147 -13.759 -14.839 1.00 52.28 99 PRO A N 1
ATOM 784 C CA . PRO A 1 99 ? -7.872 -13.389 -16.219 1.00 52.28 99 PRO A CA 1
ATOM 785 C C . PRO A 1 99 ? -8.482 -12.011 -16.475 1.00 52.28 99 PRO A C 1
ATOM 787 O O . PRO A 1 99 ? -9.693 -11.826 -16.349 1.00 52.28 99 PRO A O 1
ATOM 790 N N . SER A 1 100 ? -7.640 -11.021 -16.783 1.00 53.88 100 SER A N 1
ATOM 791 C CA . SER A 1 100 ? -8.119 -9.699 -17.174 1.00 53.88 100 SER A CA 1
ATOM 792 C C . SER A 1 100 ? -9.024 -9.892 -18.385 1.00 53.88 100 SER A C 1
ATOM 794 O O . SER A 1 100 ? -8.590 -10.472 -19.382 1.00 53.88 100 SER A O 1
ATOM 796 N N . GLY A 1 101 ? -10.283 -9.474 -18.269 1.00 46.50 101 GLY A N 1
ATOM 797 C CA . GLY A 1 101 ? -11.320 -9.690 -19.270 1.00 46.50 101 GLY A CA 1
ATOM 798 C C . GLY A 1 101 ? -10.927 -9.164 -20.648 1.00 46.50 101 GLY A C 1
ATOM 799 O O . GLY A 1 101 ? -11.113 -7.990 -20.940 1.00 46.50 101 GLY A O 1
ATOM 800 N N . ARG A 1 102 ? -10.358 -10.053 -21.463 1.00 40.31 102 ARG A N 1
ATOM 801 C CA . ARG A 1 102 ? -10.592 -10.281 -22.895 1.00 40.31 102 ARG A CA 1
ATOM 802 C C . ARG A 1 102 ? -9.606 -11.349 -23.359 1.00 40.31 102 ARG A C 1
ATOM 804 O O . ARG A 1 102 ? -8.557 -11.073 -23.931 1.00 40.31 102 ARG A O 1
ATOM 811 N N . ALA A 1 103 ? -9.977 -12.598 -23.103 1.00 38.97 103 ALA A N 1
ATOM 812 C CA . ALA A 1 103 ? -9.614 -13.674 -24.007 1.00 38.97 103 ALA A CA 1
ATOM 813 C C . ALA A 1 103 ? -10.463 -13.488 -25.271 1.00 38.97 103 ALA A C 1
ATOM 815 O O . ALA A 1 103 ? -11.534 -14.067 -25.397 1.00 38.97 103 ALA A O 1
ATOM 816 N N . GLU A 1 104 ? -10.023 -12.622 -26.178 1.00 40.72 104 GLU A N 1
ATOM 817 C CA . GLU A 1 104 ? -10.524 -12.639 -27.546 1.00 40.72 104 GLU A CA 1
ATOM 818 C C . GLU A 1 104 ? -9.345 -12.988 -28.456 1.00 40.72 104 GLU A C 1
ATOM 820 O O . GLU A 1 104 ? -8.458 -12.178 -28.708 1.00 40.72 104 GLU A O 1
ATOM 825 N N . ASN A 1 105 ? -9.379 -14.240 -28.918 1.00 36.47 105 ASN A N 1
ATOM 826 C CA . ASN A 1 105 ? -8.692 -14.769 -30.095 1.00 36.47 105 ASN A CA 1
ATOM 827 C C . ASN A 1 105 ? -7.188 -15.053 -29.984 1.00 36.47 105 ASN A C 1
ATOM 829 O O . ASN A 1 105 ? -6.369 -14.388 -30.608 1.00 36.47 105 ASN A O 1
ATOM 833 N N . LEU A 1 106 ? -6.850 -16.186 -29.364 1.00 34.91 106 LEU A N 1
ATOM 834 C CA . LEU A 1 106 ? -5.904 -17.114 -29.989 1.00 34.91 106 LEU A CA 1
ATOM 835 C C . LEU A 1 106 ? -6.520 -18.515 -29.970 1.00 34.91 106 LEU A C 1
ATOM 837 O O . LEU A 1 106 ? -6.569 -19.195 -28.947 1.00 34.91 106 LEU A O 1
ATOM 841 N N . HIS A 1 107 ? -7.056 -18.902 -31.126 1.00 39.62 107 HIS A N 1
ATOM 842 C CA . HIS A 1 107 ? -7.400 -20.280 -31.436 1.00 39.62 107 HIS A CA 1
ATOM 843 C C . HIS A 1 107 ? -6.174 -21.185 -31.232 1.00 39.62 107 HIS A C 1
ATOM 845 O O . HIS A 1 107 ? -5.054 -20.797 -31.552 1.00 39.62 107 HIS A O 1
ATOM 851 N N . HIS A 1 108 ? -6.448 -22.420 -30.804 1.00 40.31 108 HIS A N 1
ATOM 852 C CA . HIS A 1 108 ? -5.527 -23.556 -30.710 1.00 40.31 108 HIS A CA 1
ATOM 853 C C . HIS A 1 108 ? -4.539 -23.559 -29.529 1.00 40.31 108 HIS A C 1
ATOM 855 O O . HIS A 1 108 ? -3.402 -23.123 -29.646 1.00 40.31 108 HIS A O 1
ATOM 861 N N . PHE A 1 109 ? -4.912 -24.244 -28.443 1.00 29.56 109 PHE A N 1
ATOM 862 C CA . PHE A 1 109 ? -4.038 -25.295 -27.914 1.00 29.56 109 PHE A CA 1
ATOM 863 C C . PHE A 1 109 ? -4.892 -26.447 -27.376 1.00 29.56 109 PHE A C 1
ATOM 865 O O . PHE A 1 109 ? -5.698 -26.287 -26.462 1.00 29.56 109 PHE A O 1
ATOM 872 N N . HIS A 1 110 ? -4.760 -27.586 -28.053 1.00 35.97 110 HIS A N 1
ATOM 873 C CA . HIS A 1 110 ? -5.412 -28.855 -27.762 1.00 35.97 110 HIS A CA 1
ATOM 874 C C . HIS A 1 110 ? -4.938 -29.388 -26.400 1.00 35.97 110 HIS A C 1
ATOM 876 O O . HIS A 1 110 ? -3.804 -29.136 -25.991 1.00 35.97 110 HIS A O 1
ATOM 882 N N . GLY A 1 111 ? -5.834 -30.080 -25.699 1.00 35.22 111 GLY A N 1
ATOM 883 C CA . GLY A 1 111 ? -5.677 -30.457 -24.300 1.00 35.22 111 GLY A CA 1
ATOM 884 C C . GLY A 1 111 ? -4.497 -31.372 -23.979 1.00 35.22 111 GLY A C 1
ATOM 885 O O . GLY A 1 111 ? -3.973 -32.084 -24.831 1.00 35.22 111 GLY A O 1
ATOM 886 N N . PHE A 1 112 ? -4.162 -31.410 -22.691 1.00 34.59 112 PHE A N 1
ATOM 887 C CA . PHE A 1 112 ? -3.537 -32.579 -22.094 1.00 34.59 112 PHE A CA 1
ATOM 888 C C . PHE A 1 112 ? -4.470 -33.163 -21.041 1.00 34.59 112 PHE A C 1
ATOM 890 O O . PHE A 1 112 ? -4.867 -32.521 -20.070 1.00 34.59 112 PHE A O 1
ATOM 897 N N . HIS A 1 113 ? -4.854 -34.389 -21.367 1.00 35.84 113 HIS A N 1
ATOM 898 C CA . HIS A 1 113 ? -5.611 -35.358 -20.608 1.00 35.84 113 HIS A CA 1
ATOM 899 C C . HIS A 1 113 ? -5.012 -35.610 -19.220 1.00 35.84 113 HIS A C 1
ATOM 901 O O . HIS A 1 113 ? -3.796 -35.611 -19.038 1.00 35.84 113 HIS A O 1
ATOM 907 N N . GLN A 1 114 ? -5.900 -35.920 -18.278 1.00 39.72 114 GLN A N 1
ATOM 908 C CA . GLN A 1 114 ? -5.583 -36.674 -17.069 1.00 39.72 114 GLN A CA 1
ATOM 909 C C . GLN A 1 114 ? -5.063 -38.071 -17.448 1.00 39.72 114 GLN A C 1
ATOM 911 O O . GLN A 1 114 ? -5.608 -38.679 -18.375 1.00 39.72 114 GLN A O 1
ATOM 916 N N . ASN A 1 115 ? -4.052 -38.567 -16.723 1.00 30.19 115 ASN A N 1
ATOM 917 C CA . ASN A 1 115 ? -4.007 -39.882 -16.054 1.00 30.19 115 ASN A CA 1
ATOM 918 C C . ASN A 1 115 ? -2.560 -40.337 -15.801 1.00 30.19 115 ASN A C 1
ATOM 920 O O . ASN A 1 115 ? -1.733 -40.268 -16.708 1.00 30.19 115 ASN A O 1
ATOM 924 N N . GLY A 1 116 ? -2.329 -40.907 -14.611 1.00 35.31 116 GLY A N 1
ATOM 925 C CA . GLY A 1 116 ? -1.166 -41.741 -14.282 1.00 35.31 116 GLY A CA 1
ATOM 926 C C . GLY A 1 116 ? -0.292 -41.177 -13.184 1.00 35.31 116 GLY A C 1
ATOM 927 O O . GLY A 1 116 ? 0.707 -40.524 -13.544 1.00 35.31 116 GLY A O 1
#